Protein AF-A0A8H9KGG6-F1 (afdb_monomer_lite)

InterPro domains:
  IPR002559 Transposase IS4-lik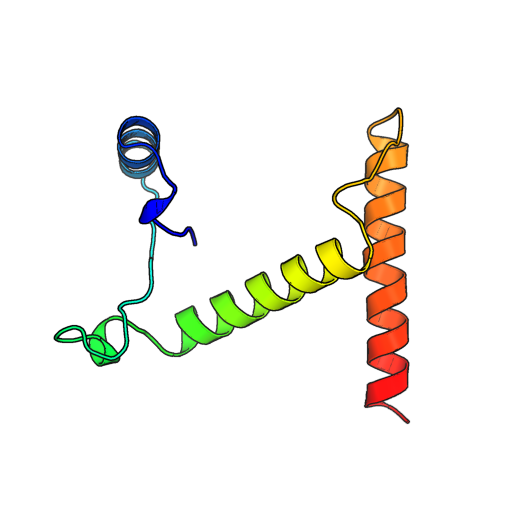e domain [PF01609] (2-84)

Radius of gyration: 17.7 Å; chains: 1; bounding box: 33×42×42 Å

Sequence (92 aa):
MGDEGYLGKNLHQRLEQMGYTLWTPYRKNMKNAQKHNKHYLMALRRTIESDFSLLSYYNAENNRARSLAGFQERLEVTILAYNMAYCLERFN

Structure (mmCIF, N/CA/C/O backbone):
data_AF-A0A8H9KGG6-F1
#
_entry.id   AF-A0A8H9KGG6-F1
#
loop_
_atom_site.group_PDB
_atom_site.id
_atom_site.type_symbol
_atom_site.label_atom_id
_atom_site.label_alt_id
_atom_site.label_comp_id
_atom_site.label_asym_id
_atom_site.label_entity_id
_atom_site.label_seq_id
_atom_site.pdbx_PDB_ins_code
_atom_site.Cartn_x
_atom_site.Cartn_y
_atom_site.Cartn_z
_atom_site.occupancy
_atom_site.B_iso_or_equiv
_atom_site.auth_seq_id
_atom_site.auth_comp_id
_atom_site.auth_asym_id
_atom_site.auth_atom_id
_atom_site.pdbx_PDB_model_num
ATOM 1 N N . MET A 1 1 ? -8.870 5.537 1.758 1.00 56.03 1 MET A N 1
ATOM 2 C CA . MET A 1 1 ? -8.140 5.961 2.971 1.00 56.03 1 MET A CA 1
ATOM 3 C C . MET A 1 1 ? -7.129 6.990 2.526 1.00 56.03 1 MET A C 1
ATOM 5 O O . MET A 1 1 ? -6.324 6.683 1.664 1.00 56.03 1 MET A O 1
ATOM 9 N N . GLY A 1 2 ? -7.245 8.212 3.020 1.00 56.75 2 GLY A N 1
ATOM 10 C CA . GLY A 1 2 ? -6.350 9.313 2.685 1.00 56.75 2 GLY A CA 1
ATOM 11 C C . GLY A 1 2 ? -6.205 10.187 3.916 1.00 56.75 2 GLY A C 1
ATOM 12 O O . GLY A 1 2 ? -7.058 10.149 4.809 1.00 56.75 2 GLY A O 1
ATOM 13 N N . ASP A 1 3 ? -5.103 10.910 4.006 1.00 61.97 3 ASP A N 1
ATOM 14 C CA . ASP A 1 3 ? -4.963 11.929 5.029 1.00 61.97 3 ASP A CA 1
ATOM 15 C C . ASP A 1 3 ? -5.623 13.200 4.481 1.00 61.97 3 ASP A C 1
ATOM 17 O O . ASP A 1 3 ? -5.114 13.815 3.543 1.00 61.97 3 ASP A O 1
ATOM 21 N N . GLU A 1 4 ? -6.819 13.534 4.981 1.00 59.69 4 GLU A N 1
ATOM 22 C CA . GLU A 1 4 ? -7.619 14.670 4.490 1.00 59.69 4 GLU A CA 1
ATOM 23 C C . GLU A 1 4 ? -6.827 15.983 4.492 1.00 59.69 4 GLU A C 1
ATOM 25 O O . GLU A 1 4 ? -7.043 16.829 3.628 1.00 59.69 4 GLU A O 1
ATOM 30 N N . GLY A 1 5 ? -5.855 16.121 5.402 1.00 63.12 5 GLY A N 1
ATOM 31 C CA . GLY A 1 5 ? -4.978 17.289 5.490 1.00 63.12 5 GLY A CA 1
ATOM 32 C C . GLY A 1 5 ? -4.093 17.532 4.260 1.00 63.12 5 GLY A C 1
ATOM 33 O O . GLY A 1 5 ? -3.641 18.657 4.068 1.00 63.12 5 GLY A O 1
ATOM 34 N N . TYR A 1 6 ? -3.876 16.521 3.414 1.00 65.38 6 TYR A N 1
ATOM 35 C CA . TYR A 1 6 ? -3.056 16.621 2.199 1.00 65.38 6 TYR A CA 1
ATOM 36 C C . TYR A 1 6 ? -3.887 16.673 0.908 1.00 65.38 6 TYR A C 1
ATOM 38 O O . TYR A 1 6 ? -3.331 16.770 -0.187 1.00 65.38 6 TYR A O 1
ATOM 46 N N . LEU A 1 7 ? -5.219 16.624 1.009 1.00 75.56 7 LEU A N 1
ATOM 47 C CA . LEU A 1 7 ? -6.117 16.696 -0.138 1.00 75.56 7 LEU A CA 1
ATOM 48 C C . LEU A 1 7 ? -6.551 18.142 -0.404 1.00 75.56 7 LEU A C 1
ATOM 50 O O . LEU A 1 7 ? -7.127 18.814 0.448 1.00 75.56 7 LEU A O 1
ATOM 54 N N . GLY A 1 8 ? -6.335 18.621 -1.630 1.00 82.62 8 GLY A N 1
ATOM 55 C CA . GLY A 1 8 ? -6.883 19.906 -2.061 1.00 82.62 8 GLY A CA 1
ATOM 56 C C . GLY A 1 8 ? -8.417 19.892 -2.057 1.00 82.62 8 GLY A C 1
ATOM 57 O O . GLY A 1 8 ? -9.030 18.904 -2.467 1.00 82.62 8 GLY A O 1
ATOM 58 N N . LYS A 1 9 ? -9.044 21.010 -1.658 1.00 85.25 9 LYS A N 1
ATOM 59 C CA . LYS A 1 9 ? -10.514 21.155 -1.549 1.00 85.25 9 LYS A CA 1
ATOM 60 C C . LYS A 1 9 ? -11.268 20.687 -2.802 1.00 85.25 9 LYS A C 1
ATOM 62 O O . LYS A 1 9 ? -12.273 19.995 -2.695 1.00 85.25 9 LYS A O 1
ATOM 67 N N . ASN A 1 10 ? -10.736 20.998 -3.985 1.00 89.44 10 ASN A N 1
ATOM 68 C CA . ASN A 1 10 ? -11.338 20.609 -5.265 1.00 89.44 10 ASN A CA 1
ATOM 69 C C . ASN A 1 10 ? -11.344 19.088 -5.480 1.00 89.44 10 ASN A C 1
ATOM 71 O O . ASN A 1 10 ? -12.309 18.540 -6.007 1.00 89.44 10 ASN A O 1
ATOM 75 N N . LEU A 1 11 ? -10.272 18.397 -5.078 1.00 88.31 11 LEU A N 1
ATOM 76 C CA . LEU A 1 11 ? -10.185 16.944 -5.214 1.00 88.31 11 LEU A CA 1
ATOM 77 C C . LEU A 1 11 ? -11.125 16.253 -4.225 1.00 88.31 11 LEU A C 1
ATOM 79 O O . LEU A 1 11 ? -11.795 15.298 -4.604 1.00 88.31 11 LEU A O 1
ATOM 83 N N . HIS A 1 12 ? -11.223 16.770 -2.998 1.00 86.69 12 HIS A N 1
ATOM 84 C CA . HIS A 1 12 ? -12.172 16.270 -2.006 1.00 86.69 12 HIS A CA 1
ATOM 85 C C . HIS A 1 12 ? -13.613 16.340 -2.532 1.00 86.69 12 HIS A C 1
ATOM 87 O O . HIS A 1 12 ? -14.290 15.319 -2.603 1.00 86.69 12 HIS A O 1
ATOM 93 N N . GLN A 1 13 ? -14.032 17.509 -3.027 1.00 89.31 13 GLN A N 1
ATOM 94 C CA . GLN A 1 13 ? -15.381 17.706 -3.562 1.00 89.31 13 GLN A CA 1
ATOM 95 C C . GLN A 1 13 ? -15.676 16.798 -4.767 1.00 89.31 13 GLN A C 1
ATOM 97 O O . GLN A 1 13 ? -16.778 16.268 -4.897 1.00 89.31 13 GLN A O 1
ATOM 102 N N . ARG A 1 14 ? -14.689 16.572 -5.644 1.00 92.62 14 ARG A N 1
ATOM 103 C CA . ARG A 1 14 ? -14.846 15.654 -6.782 1.00 92.62 14 ARG A CA 1
ATOM 104 C C . ARG A 1 14 ? -15.021 14.204 -6.328 1.00 92.62 14 ARG A C 1
ATOM 106 O O . ARG A 1 14 ? -15.840 13.490 -6.896 1.00 92.62 14 ARG A O 1
ATOM 113 N N . LEU A 1 15 ? -14.266 13.767 -5.322 1.00 90.56 15 LEU A N 1
ATOM 114 C CA . LEU A 1 15 ? -14.385 12.416 -4.771 1.00 90.56 15 LEU A CA 1
ATOM 115 C C . LEU A 1 15 ? -15.754 12.201 -4.117 1.00 90.56 15 LEU A C 1
ATOM 117 O O . LEU A 1 15 ? -16.375 11.168 -4.361 1.00 90.56 15 LEU A O 1
ATOM 121 N N . GLU A 1 16 ? -16.260 13.192 -3.382 1.00 89.94 16 GLU A N 1
ATOM 122 C CA . GLU A 1 16 ? -17.617 13.153 -2.825 1.00 89.94 16 GLU A CA 1
ATOM 123 C C . GLU A 1 16 ? -18.688 13.068 -3.922 1.00 89.94 16 GLU A C 1
ATOM 125 O O . GLU A 1 16 ? -19.591 12.239 -3.832 1.00 89.94 16 GLU A O 1
ATOM 130 N N . GLN A 1 17 ? -18.562 13.855 -5.000 1.00 94.19 17 GLN A N 1
ATOM 131 C CA . GLN A 1 17 ? -19.472 13.790 -6.156 1.00 94.19 17 GLN A CA 1
ATOM 132 C C . GLN A 1 17 ? -19.462 12.422 -6.851 1.00 94.19 17 GLN A C 1
ATOM 134 O O . GLN A 1 17 ? -20.474 12.008 -7.412 1.00 94.19 17 GLN A O 1
ATOM 139 N N . MET A 1 18 ? -18.335 11.709 -6.807 1.00 94.62 18 MET A N 1
ATOM 140 C CA . MET A 1 18 ? -18.207 10.341 -7.322 1.00 94.62 18 MET A CA 1
ATOM 141 C C . MET A 1 18 ? -18.724 9.275 -6.339 1.00 94.62 18 MET A C 1
ATOM 143 O O . MET A 1 18 ? -18.671 8.086 -6.648 1.00 94.62 18 MET A O 1
ATOM 147 N N . GLY A 1 19 ? -19.218 9.676 -5.164 1.00 92.69 19 GLY A N 1
ATOM 148 C CA . GLY A 1 19 ? -19.731 8.772 -4.134 1.00 92.69 19 GLY A CA 1
ATOM 149 C C . GLY A 1 19 ? -18.653 8.163 -3.236 1.00 92.69 19 GLY A C 1
ATOM 150 O O . GLY A 1 19 ? -18.937 7.223 -2.494 1.00 92.69 19 GLY A O 1
ATOM 151 N N . TYR A 1 20 ? -17.418 8.671 -3.274 1.00 90.19 20 TYR A N 1
ATOM 152 C CA . TYR A 1 20 ? -16.361 8.206 -2.383 1.00 90.19 20 TYR A CA 1
ATOM 153 C C . TYR A 1 20 ? -16.406 8.935 -1.045 1.00 90.19 20 TYR A C 1
ATOM 155 O O . TYR A 1 20 ? -16.324 10.158 -0.976 1.00 90.19 20 TYR A O 1
ATOM 163 N N . THR A 1 21 ? -16.435 8.164 0.040 1.00 84.75 21 THR A N 1
ATOM 1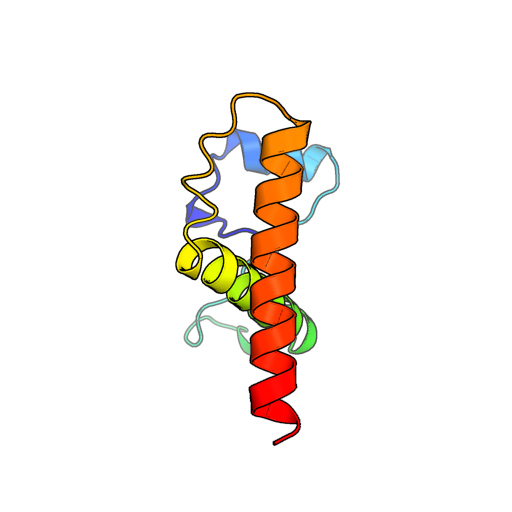64 C CA . THR A 1 21 ? -16.216 8.687 1.390 1.00 84.75 21 THR A CA 1
ATOM 165 C C . THR A 1 21 ? -14.750 8.528 1.771 1.00 84.75 21 THR A C 1
ATOM 167 O O . THR A 1 21 ? -14.234 7.410 1.882 1.00 84.75 21 THR A O 1
ATOM 170 N N . LEU A 1 22 ? -14.069 9.649 2.004 1.00 82.19 22 LEU A N 1
ATOM 171 C CA . LEU A 1 22 ? -12.756 9.633 2.630 1.00 82.19 22 LEU A CA 1
ATOM 172 C C . LEU A 1 22 ? -12.929 9.431 4.132 1.00 82.19 22 LEU A C 1
ATOM 174 O O . LEU A 1 22 ? -13.734 10.077 4.788 1.00 82.19 22 LEU A O 1
ATOM 178 N N . TRP A 1 23 ? -12.190 8.468 4.668 1.00 87.00 23 TRP A N 1
ATOM 179 C CA . TRP A 1 23 ? -12.158 8.214 6.096 1.00 87.00 23 TRP A CA 1
ATOM 180 C C . TRP A 1 23 ? -10.762 8.520 6.620 1.00 87.00 23 TRP A C 1
ATOM 182 O O . TRP A 1 23 ? -9.785 7.870 6.220 1.00 87.00 23 TRP A O 1
ATOM 192 N N . THR A 1 24 ? -10.694 9.490 7.527 1.00 86.19 24 THR A N 1
ATOM 193 C CA . THR A 1 24 ? -9.492 9.855 8.272 1.00 86.19 24 THR A CA 1
ATOM 194 C C . THR A 1 24 ? -9.725 9.565 9.758 1.00 86.19 24 THR A C 1
ATOM 196 O O . THR A 1 24 ? -10.776 9.922 10.306 1.00 86.19 24 THR A O 1
ATOM 199 N N . PRO A 1 25 ? -8.790 8.869 10.429 1.00 88.50 25 PRO A N 1
ATOM 200 C CA . PRO A 1 25 ? -8.930 8.568 11.844 1.00 88.50 25 PRO A CA 1
ATOM 201 C C . PRO A 1 25 ? -8.845 9.845 12.682 1.00 88.50 25 PRO A C 1
ATOM 203 O O . PRO A 1 25 ? -8.062 10.752 12.409 1.00 88.50 25 PRO A O 1
ATOM 206 N N . TYR A 1 26 ? -9.623 9.898 13.756 1.00 91.50 26 TYR A N 1
ATOM 207 C CA . TYR A 1 26 ? -9.542 10.976 14.732 1.00 91.50 26 TYR A CA 1
ATOM 208 C C . TYR A 1 26 ? -8.308 10.801 15.614 1.00 91.50 26 TYR A C 1
ATOM 210 O O . TYR A 1 26 ? -7.946 9.683 15.995 1.00 91.50 26 TYR A O 1
ATOM 218 N N . ARG A 1 27 ? -7.688 11.918 16.008 1.00 88.31 27 ARG A N 1
ATOM 219 C CA . ARG A 1 27 ? -6.621 11.909 17.018 1.00 88.31 27 ARG A CA 1
ATOM 220 C C . ARG A 1 27 ? -7.175 11.410 18.354 1.00 88.31 27 ARG A C 1
ATOM 222 O O . ARG A 1 27 ? -8.335 11.656 18.681 1.00 88.31 27 ARG A O 1
ATOM 229 N N . LYS A 1 28 ? -6.339 10.734 19.152 1.00 86.88 28 LYS A N 1
ATOM 230 C CA . LYS A 1 28 ? -6.751 10.100 20.423 1.00 86.88 28 LYS A CA 1
ATOM 231 C C . LYS A 1 28 ? -7.443 11.063 21.401 1.00 86.88 28 LYS A C 1
ATOM 233 O O . LYS A 1 28 ? -8.293 10.629 22.166 1.00 86.88 28 LYS A O 1
ATOM 238 N N . ASN A 1 29 ? -7.089 12.347 21.367 1.00 91.38 29 ASN A N 1
ATOM 239 C CA . ASN A 1 29 ? -7.638 13.399 22.224 1.00 91.38 29 ASN A CA 1
ATOM 240 C C . ASN A 1 29 ? -8.901 14.087 21.663 1.00 91.38 29 ASN A C 1
ATOM 242 O O . ASN A 1 29 ? -9.433 14.989 22.304 1.00 91.38 29 ASN A O 1
ATOM 246 N N . MET A 1 30 ? -9.391 13.701 20.481 1.00 93.38 30 MET A N 1
ATOM 247 C CA . MET A 1 30 ? -10.610 14.272 19.904 1.00 93.38 30 MET A CA 1
ATOM 248 C C . MET A 1 30 ? -11.869 13.648 20.515 1.00 93.38 30 MET A C 1
ATOM 250 O O . MET A 1 30 ? -11.936 12.448 20.797 1.00 93.38 30 MET A O 1
ATOM 254 N N . LYS A 1 31 ? -12.916 14.464 20.672 1.00 94.25 31 LYS A N 1
ATOM 255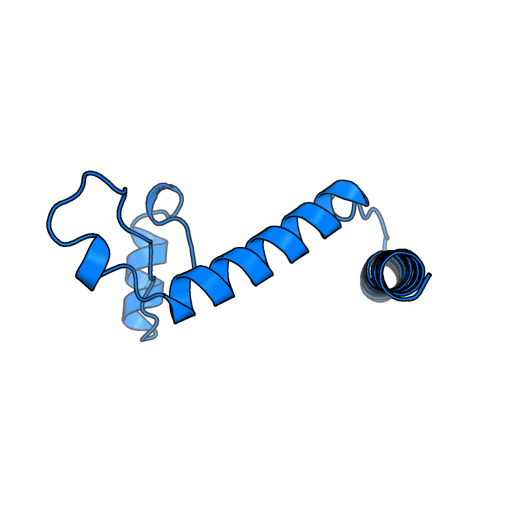 C CA . LYS A 1 31 ? -14.224 14.002 21.149 1.00 94.25 31 LYS A CA 1
ATOM 256 C C . LYS A 1 31 ? -14.759 12.898 20.228 1.00 94.25 31 LYS A C 1
ATOM 258 O O . LYS A 1 31 ? -14.696 13.016 19.010 1.00 94.25 31 LYS A O 1
ATOM 263 N N . ASN A 1 32 ? -15.306 11.833 20.817 1.00 92.38 32 ASN A N 1
ATOM 264 C CA . ASN A 1 32 ? -15.839 10.656 20.115 1.00 92.38 32 ASN A CA 1
ATOM 265 C C . ASN A 1 32 ? -14.819 9.836 19.296 1.00 92.38 32 ASN A C 1
ATOM 267 O O . ASN A 1 32 ? -15.242 8.967 18.532 1.00 92.38 32 ASN A O 1
ATOM 271 N N . ALA A 1 33 ? -13.505 10.025 19.482 1.00 90.25 33 ALA A N 1
ATOM 272 C CA . ALA A 1 33 ? -12.483 9.282 18.736 1.00 90.25 33 ALA A CA 1
ATOM 273 C C . ALA A 1 33 ? -12.660 7.757 18.821 1.00 90.25 33 ALA A C 1
ATOM 275 O O . ALA A 1 33 ? -12.531 7.082 17.809 1.00 90.25 33 ALA A O 1
ATOM 276 N N . GLN A 1 34 ? -13.038 7.206 19.981 1.00 86.25 34 GLN A N 1
ATOM 277 C CA . GLN A 1 34 ? -13.277 5.760 20.109 1.00 86.25 34 GLN A CA 1
ATOM 278 C C . GLN A 1 34 ? -14.467 5.249 19.283 1.00 86.25 34 GLN A C 1
ATOM 280 O O . GLN A 1 34 ? -14.427 4.124 18.797 1.00 86.25 34 GLN A O 1
ATOM 285 N N . LYS A 1 35 ? -15.514 6.064 19.095 1.00 89.25 35 LYS A N 1
ATOM 286 C CA . LYS A 1 35 ? -16.680 5.690 18.277 1.00 89.25 35 LYS A CA 1
ATOM 287 C C . LYS A 1 35 ? -16.388 5.826 16.779 1.00 89.25 35 LYS A C 1
ATOM 289 O O . LYS A 1 35 ? -16.837 4.999 15.993 1.00 89.25 35 LYS A O 1
ATOM 294 N N . HIS A 1 36 ? -15.638 6.862 16.393 1.00 90.25 36 HIS A N 1
ATOM 295 C CA . HIS A 1 36 ? -15.254 7.124 14.999 1.00 90.25 36 HIS A CA 1
ATOM 296 C C . HIS A 1 36 ? -14.174 6.158 14.492 1.00 90.25 36 HIS A C 1
ATOM 298 O O . HIS A 1 36 ? -14.268 5.632 13.381 1.00 90.25 36 HIS A O 1
ATOM 304 N N . ASN A 1 37 ? -13.168 5.875 15.325 1.00 91.88 37 ASN A N 1
ATOM 305 C CA . ASN A 1 37 ? -12.035 5.014 14.992 1.00 91.88 37 ASN A CA 1
ATOM 306 C C . ASN A 1 37 ? -12.396 3.536 15.134 1.00 91.88 37 ASN A C 1
ATOM 308 O O . ASN A 1 37 ? -11.923 2.844 16.037 1.00 91.88 37 ASN A O 1
ATOM 312 N N . LYS A 1 38 ? -13.235 3.041 14.220 1.00 90.81 38 LYS A N 1
ATOM 313 C CA . LYS A 1 38 ? -13.604 1.623 14.173 1.00 90.81 38 LYS A CA 1
ATOM 314 C C . LYS A 1 38 ? -12.346 0.756 14.083 1.00 90.81 38 LYS A C 1
ATOM 316 O O . LYS A 1 38 ? -11.509 0.959 13.202 1.00 90.81 38 LYS A O 1
ATOM 321 N N . HIS A 1 39 ? -12.245 -0.240 14.963 1.00 90.50 39 HIS A N 1
ATOM 322 C CA . HIS A 1 39 ? -11.059 -1.094 15.081 1.00 90.50 39 HIS A CA 1
ATOM 323 C C . HIS A 1 39 ? -10.657 -1.743 13.747 1.00 90.50 39 HIS A C 1
ATOM 325 O O . HIS A 1 39 ? -9.491 -1.690 13.367 1.00 90.50 39 HIS A O 1
ATOM 331 N N . TYR A 1 40 ? -11.627 -2.284 13.002 1.00 92.38 40 TYR A N 1
ATOM 332 C CA . TYR A 1 40 ? -11.386 -2.892 11.690 1.00 92.38 40 TYR A CA 1
ATOM 333 C C . TYR A 1 40 ? -10.788 -1.907 10.671 1.00 92.38 40 TYR A C 1
ATOM 335 O O . TYR A 1 40 ? -9.815 -2.239 10.002 1.00 92.38 40 TYR A O 1
ATOM 343 N N . LEU A 1 41 ? -11.302 -0.671 10.593 1.00 90.88 41 LEU A N 1
ATOM 344 C CA . LEU A 1 41 ? -10.762 0.346 9.680 1.00 90.88 41 LEU A CA 1
ATOM 345 C C . LEU A 1 41 ? -9.331 0.741 10.059 1.00 90.88 41 LEU A C 1
ATOM 347 O O . LEU A 1 41 ? -8.500 0.976 9.186 1.00 90.88 41 LEU A O 1
ATOM 351 N N . MET A 1 42 ? -9.025 0.774 11.358 1.00 91.75 42 MET A N 1
ATOM 352 C CA . MET A 1 42 ? -7.667 1.038 11.833 1.00 91.75 42 MET A CA 1
ATOM 353 C C . MET A 1 42 ? -6.706 -0.115 11.545 1.00 91.75 42 MET A C 1
ATOM 355 O O . MET A 1 42 ? -5.548 0.140 11.228 1.00 91.75 42 MET A O 1
ATOM 359 N N . ALA A 1 43 ? -7.169 -1.362 11.652 1.00 91.88 43 ALA A N 1
ATOM 360 C CA . ALA A 1 43 ? -6.379 -2.533 11.289 1.00 91.88 43 ALA A CA 1
ATOM 361 C C . ALA A 1 43 ? -6.072 -2.541 9.784 1.00 91.88 43 ALA A C 1
ATOM 363 O O . ALA A 1 43 ? -4.908 -2.630 9.414 1.00 91.88 43 ALA A O 1
ATOM 364 N N . LEU A 1 44 ? -7.088 -2.326 8.939 1.00 91.56 44 LEU A N 1
ATOM 365 C CA . LEU A 1 44 ? -6.918 -2.225 7.488 1.00 91.56 44 LEU A CA 1
ATOM 366 C C . LEU A 1 44 ? -5.957 -1.089 7.101 1.00 91.56 44 LEU A C 1
ATOM 368 O O . LEU A 1 44 ? -5.075 -1.289 6.271 1.00 91.56 44 LEU A O 1
ATOM 372 N N . ARG A 1 45 ? -6.077 0.085 7.738 1.00 90.62 45 ARG A N 1
ATOM 373 C CA . ARG A 1 45 ? -5.138 1.195 7.522 1.00 90.62 45 ARG A CA 1
ATOM 374 C C . ARG A 1 45 ? -3.703 0.797 7.869 1.00 90.62 45 ARG A C 1
ATOM 376 O O . ARG A 1 45 ? -2.815 1.060 7.071 1.00 90.62 45 ARG A O 1
ATOM 383 N N . ARG A 1 46 ? -3.484 0.160 9.026 1.00 90.62 46 ARG A N 1
ATOM 384 C CA . ARG A 1 46 ? -2.147 -0.289 9.450 1.00 90.62 46 ARG A CA 1
ATOM 385 C C . ARG A 1 46 ? -1.532 -1.283 8.469 1.00 90.62 46 ARG A C 1
ATOM 387 O O . ARG A 1 46 ? -0.344 -1.174 8.203 1.00 90.62 46 ARG A O 1
ATOM 394 N N . THR A 1 47 ? -2.322 -2.211 7.925 1.00 89.69 47 THR A N 1
ATOM 395 C CA . THR A 1 47 ? -1.856 -3.132 6.876 1.00 89.69 47 THR A CA 1
ATOM 396 C C . THR A 1 47 ? -1.372 -2.352 5.657 1.00 89.69 47 THR A C 1
ATOM 398 O O . THR A 1 47 ? -0.216 -2.482 5.279 1.00 89.69 47 THR A O 1
ATOM 401 N N . ILE A 1 48 ? -2.203 -1.448 5.128 1.00 88.12 48 ILE A N 1
ATOM 402 C CA . ILE A 1 48 ? -1.849 -0.630 3.959 1.00 88.12 48 ILE A CA 1
ATOM 403 C C . ILE A 1 48 ? -0.590 0.212 4.225 1.00 88.12 48 ILE A C 1
ATOM 405 O O . ILE A 1 48 ? 0.324 0.229 3.410 1.00 88.12 48 ILE A O 1
ATOM 409 N N . GLU A 1 49 ? -0.512 0.907 5.362 1.00 88.19 49 GLU A N 1
ATOM 410 C CA . GLU A 1 49 ? 0.657 1.728 5.717 1.00 88.19 49 GLU A CA 1
ATOM 411 C C . GLU A 1 49 ? 1.936 0.893 5.863 1.00 88.19 49 GLU A C 1
ATOM 413 O O . GLU A 1 49 ? 3.009 1.351 5.464 1.00 88.19 49 GLU A O 1
ATOM 418 N N . SER A 1 50 ? 1.829 -0.325 6.401 1.00 86.19 50 SER A N 1
ATOM 419 C CA . SER A 1 50 ? 2.947 -1.267 6.495 1.00 86.19 50 SER A CA 1
ATOM 420 C C . SER A 1 50 ? 3.431 -1.684 5.105 1.00 86.19 50 SER A C 1
ATOM 422 O O . SER A 1 50 ? 4.633 -1.636 4.842 1.00 86.19 50 SER A O 1
ATOM 424 N N . ASP A 1 51 ? 2.507 -2.009 4.198 1.00 84.06 51 ASP A N 1
ATOM 425 C CA . ASP A 1 51 ? 2.824 -2.394 2.818 1.00 84.06 51 ASP A CA 1
ATOM 426 C C . ASP A 1 51 ? 3.473 -1.235 2.038 1.00 84.06 51 ASP A C 1
ATOM 428 O O . ASP A 1 51 ? 4.432 -1.430 1.296 1.00 84.06 51 ASP A O 1
ATOM 432 N N . PHE A 1 52 ? 3.015 0.006 2.229 1.00 84.75 52 PHE A N 1
ATOM 433 C CA . PHE A 1 52 ? 3.657 1.175 1.610 1.00 84.75 52 PHE A CA 1
ATOM 434 C C . PHE A 1 52 ? 5.037 1.474 2.200 1.00 84.75 52 PHE A C 1
ATOM 436 O O . PHE A 1 52 ? 5.970 1.771 1.455 1.00 84.75 52 PHE A O 1
ATOM 443 N N . SER A 1 53 ? 5.188 1.367 3.523 1.00 84.88 53 SER A N 1
ATOM 444 C CA . SER A 1 53 ? 6.483 1.569 4.191 1.00 84.88 53 SER A CA 1
ATOM 445 C C . SER A 1 53 ? 7.526 0.579 3.680 1.00 84.88 53 SER A C 1
ATOM 447 O O . SER A 1 53 ? 8.687 0.930 3.472 1.00 84.88 53 SER A O 1
ATOM 449 N N . LEU A 1 54 ? 7.090 -0.649 3.416 1.00 82.88 54 LEU A N 1
ATOM 450 C CA . LEU A 1 54 ? 7.896 -1.683 2.799 1.00 82.88 54 LEU A CA 1
ATOM 451 C C . L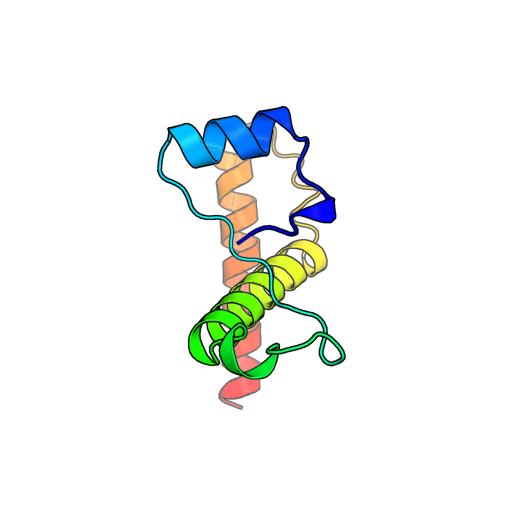EU A 1 54 ? 8.347 -1.312 1.380 1.00 82.88 54 LEU A C 1
ATOM 453 O O . LEU A 1 54 ? 9.528 -1.442 1.054 1.00 82.88 54 LEU A O 1
ATOM 457 N N . LEU A 1 55 ? 7.426 -0.852 0.532 1.00 85.25 55 LEU A N 1
ATOM 458 C CA . LEU A 1 55 ? 7.767 -0.423 -0.826 1.00 85.25 55 LEU A CA 1
ATOM 459 C C . LEU A 1 55 ? 8.813 0.702 -0.803 1.00 85.25 55 LEU A C 1
ATOM 461 O O . LEU A 1 55 ? 9.769 0.661 -1.580 1.00 85.25 55 LEU A O 1
ATOM 465 N N . SER A 1 56 ? 8.694 1.657 0.122 1.00 87.38 56 SER A N 1
ATOM 466 C CA . SER A 1 56 ? 9.720 2.686 0.326 1.00 87.38 56 SER A CA 1
ATOM 467 C C . SER A 1 56 ? 11.048 2.107 0.829 1.00 87.38 56 SER A C 1
ATOM 469 O O . SER A 1 56 ? 12.095 2.489 0.311 1.00 87.38 56 SER A O 1
ATOM 471 N N . TYR A 1 57 ? 11.039 1.148 1.764 1.00 86.50 57 TYR A N 1
ATOM 472 C CA . TYR A 1 57 ? 12.261 0.483 2.251 1.00 86.50 57 TYR A CA 1
ATOM 473 C C . TYR A 1 57 ? 13.056 -0.183 1.117 1.00 86.50 57 TYR A C 1
ATOM 475 O O . TYR A 1 57 ? 14.274 -0.035 1.033 1.00 86.50 57 TYR A O 1
ATOM 483 N N . TYR A 1 58 ? 12.365 -0.848 0.190 1.00 83.56 58 TYR A N 1
ATOM 484 C CA . TYR A 1 58 ? 12.973 -1.447 -1.002 1.00 83.56 58 TYR A CA 1
ATOM 485 C C . TYR A 1 58 ? 13.173 -0.462 -2.162 1.00 83.56 58 TYR A C 1
ATOM 487 O O . TYR A 1 58 ? 13.471 -0.874 -3.286 1.00 83.56 58 TYR A O 1
ATOM 495 N N . ASN A 1 59 ? 13.043 0.840 -1.902 1.00 84.69 59 ASN A N 1
ATOM 496 C CA . ASN A 1 59 ? 13.305 1.906 -2.859 1.00 84.69 59 ASN A CA 1
ATOM 497 C C . ASN A 1 59 ? 12.438 1.821 -4.134 1.00 84.69 59 ASN A C 1
ATOM 499 O O . ASN A 1 59 ? 12.872 2.207 -5.226 1.00 84.69 59 ASN A O 1
ATOM 503 N N . ALA A 1 60 ? 11.206 1.315 -4.005 1.00 85.69 60 ALA A N 1
ATOM 504 C CA . ALA A 1 60 ? 10.264 1.163 -5.115 1.00 85.69 60 ALA A CA 1
ATOM 505 C C . ALA A 1 60 ? 9.892 2.510 -5.758 1.00 85.69 60 ALA A C 1
ATOM 507 O O . ALA A 1 60 ? 9.622 2.578 -6.956 1.00 85.69 60 ALA A O 1
ATOM 508 N N . GLU A 1 61 ? 9.932 3.595 -4.984 1.00 84.94 61 GLU A N 1
ATOM 509 C CA . GLU A 1 61 ? 9.726 4.970 -5.455 1.00 84.94 61 GLU A CA 1
ATOM 510 C C . GLU A 1 61 ? 10.774 5.424 -6.487 1.00 84.94 61 GLU A C 1
ATOM 512 O O . GLU A 1 61 ? 10.470 6.221 -7.371 1.00 84.94 61 GLU A O 1
ATOM 517 N N . ASN A 1 62 ? 11.987 4.861 -6.445 1.00 87.62 62 ASN A N 1
ATOM 518 C CA . ASN A 1 62 ? 13.059 5.133 -7.404 1.00 87.62 62 ASN A CA 1
ATOM 519 C C . ASN A 1 62 ? 13.118 4.078 -8.522 1.00 87.62 62 ASN A C 1
ATOM 521 O O . ASN A 1 62 ? 14.190 3.737 -9.039 1.00 87.62 62 ASN A O 1
ATOM 525 N N . ASN A 1 63 ? 11.962 3.560 -8.934 1.00 89.19 63 ASN A N 1
ATOM 526 C CA . ASN A 1 63 ? 11.858 2.673 -10.082 1.00 89.19 63 ASN A CA 1
ATOM 527 C C . ASN A 1 63 ? 12.032 3.453 -11.399 1.00 89.19 63 ASN A C 1
ATOM 529 O O . ASN A 1 63 ? 11.108 4.072 -11.918 1.00 89.19 63 ASN A O 1
ATOM 533 N N . ARG A 1 64 ? 13.253 3.416 -11.946 1.00 89.69 64 ARG A N 1
ATOM 534 C CA . ARG A 1 64 ? 13.657 4.129 -13.174 1.00 89.69 64 ARG A CA 1
ATOM 535 C C . ARG A 1 64 ? 13.504 3.299 -14.454 1.00 89.69 64 ARG A C 1
ATOM 537 O O . ARG A 1 64 ? 14.217 3.544 -15.432 1.00 89.69 64 ARG A O 1
ATOM 544 N N . ALA A 1 65 ? 12.642 2.283 -14.452 1.00 93.00 65 ALA A N 1
ATOM 545 C CA . ALA A 1 65 ? 12.370 1.516 -15.661 1.00 93.00 65 ALA A CA 1
ATOM 546 C C . ALA A 1 65 ? 11.834 2.426 -16.778 1.00 93.00 65 ALA A C 1
ATOM 548 O O . ALA A 1 65 ? 11.029 3.324 -16.544 1.00 93.00 65 ALA A O 1
ATOM 549 N N . ARG A 1 66 ? 12.293 2.189 -18.011 1.00 94.56 66 ARG A N 1
ATOM 550 C CA . ARG A 1 66 ? 11.915 2.987 -19.193 1.00 94.56 66 ARG A CA 1
ATOM 551 C C . ARG A 1 66 ? 10.698 2.428 -19.937 1.00 94.56 66 ARG A C 1
ATOM 553 O O . ARG A 1 66 ? 10.361 2.915 -21.010 1.00 94.56 66 ARG A O 1
ATOM 560 N N . SER A 1 67 ? 10.061 1.397 -19.389 1.00 96.00 67 SER A N 1
ATOM 561 C CA . SER A 1 67 ? 8.856 0.772 -19.926 1.00 96.00 67 SER A CA 1
ATOM 562 C C . SER A 1 67 ? 7.900 0.422 -18.789 1.00 96.00 67 SER A C 1
ATOM 564 O O . SER A 1 67 ? 8.332 0.187 -17.660 1.00 96.00 67 SER A O 1
ATOM 566 N N . LEU A 1 68 ? 6.602 0.359 -19.098 1.00 94.69 68 LEU A N 1
ATOM 567 C CA . LEU A 1 68 ? 5.582 -0.063 -18.136 1.00 94.69 68 LEU A CA 1
ATOM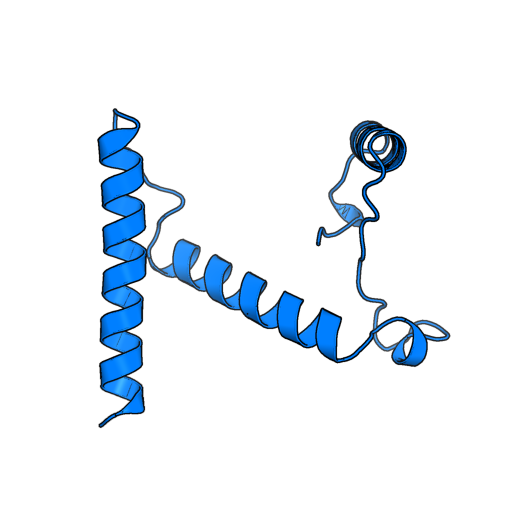 568 C C . LEU A 1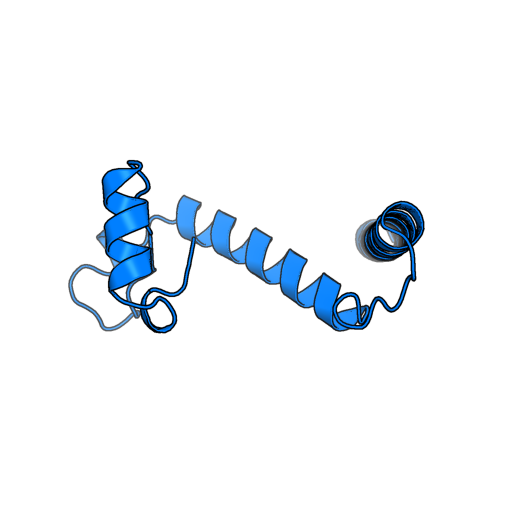 68 ? 5.842 -1.492 -17.640 1.00 94.69 68 LEU A C 1
ATOM 570 O O . LEU A 1 68 ? 5.780 -1.735 -16.442 1.00 94.69 68 LEU A O 1
ATOM 574 N N . ALA A 1 69 ? 6.203 -2.402 -18.551 1.00 96.25 69 ALA A N 1
ATOM 575 C CA . ALA A 1 69 ? 6.543 -3.780 -18.209 1.00 96.25 69 ALA A CA 1
ATOM 576 C C . ALA A 1 69 ? 7.728 -3.846 -17.233 1.00 96.25 69 ALA A C 1
ATOM 578 O O . ALA A 1 69 ? 7.616 -4.454 -16.178 1.00 96.25 69 ALA A O 1
ATOM 579 N N . GLY A 1 70 ? 8.825 -3.131 -17.514 1.00 94.50 70 GLY A N 1
ATOM 580 C CA . GLY A 1 70 ? 9.982 -3.113 -16.616 1.00 94.50 70 GLY A CA 1
ATOM 581 C C . GLY A 1 70 ? 9.689 -2.429 -15.277 1.00 94.50 70 GLY A C 1
ATOM 582 O O . GLY A 1 70 ? 10.282 -2.775 -14.257 1.00 94.50 70 GLY A O 1
ATOM 583 N N . PHE A 1 71 ? 8.772 -1.458 -15.257 1.00 92.12 71 PHE A N 1
ATOM 584 C CA . PHE A 1 71 ? 8.314 -0.848 -14.013 1.00 92.12 71 PHE A CA 1
ATOM 585 C C . PHE A 1 71 ? 7.546 -1.871 -13.170 1.00 92.12 71 PHE A C 1
ATOM 587 O O . PHE A 1 71 ? 7.856 -2.038 -11.989 1.00 92.12 71 PHE A O 1
ATOM 594 N N . GLN A 1 72 ? 6.604 -2.585 -13.788 1.00 94.12 72 GLN A N 1
ATOM 595 C CA . GLN A 1 72 ? 5.823 -3.638 -13.147 1.00 94.12 72 GLN A CA 1
ATOM 596 C C . GLN A 1 72 ? 6.715 -4.771 -12.628 1.00 94.12 72 GLN A C 1
ATOM 598 O O . GLN A 1 72 ? 6.642 -5.089 -11.446 1.00 94.12 72 GLN A O 1
ATOM 603 N N . GLU A 1 73 ? 7.615 -5.308 -13.454 1.00 93.94 73 GLU A N 1
ATOM 604 C CA . GLU A 1 73 ? 8.546 -6.375 -13.059 1.00 93.94 73 GLU A CA 1
ATOM 605 C C . GLU A 1 73 ? 9.367 -5.987 -11.826 1.00 93.94 73 GLU A C 1
ATOM 607 O O . GLU A 1 73 ? 9.503 -6.763 -10.883 1.00 93.94 73 GLU A O 1
ATOM 612 N N . ARG A 1 74 ? 9.895 -4.758 -11.789 1.00 90.44 74 ARG A N 1
ATOM 613 C CA . ARG A 1 74 ? 10.680 -4.287 -10.640 1.00 90.44 74 ARG A CA 1
ATOM 614 C C . ARG A 1 74 ? 9.840 -4.167 -9.371 1.00 90.44 74 ARG A C 1
ATOM 616 O O . ARG A 1 74 ? 10.351 -4.479 -8.300 1.00 90.44 74 ARG A O 1
ATOM 623 N N . LEU A 1 75 ? 8.578 -3.746 -9.477 1.00 90.31 75 LEU A N 1
ATOM 624 C CA . LEU A 1 75 ? 7.660 -3.749 -8.334 1.00 90.31 75 LEU A CA 1
ATOM 625 C C . LEU A 1 75 ? 7.363 -5.171 -7.853 1.00 90.31 75 LEU A C 1
ATOM 627 O O . LEU A 1 75 ? 7.425 -5.431 -6.653 1.00 90.31 75 LEU A O 1
ATOM 631 N N . GLU A 1 76 ? 7.078 -6.091 -8.772 1.00 91.00 76 GLU A N 1
ATOM 632 C CA . GLU A 1 76 ? 6.784 -7.489 -8.450 1.00 91.00 76 GLU A CA 1
ATOM 633 C C . GLU A 1 76 ? 7.970 -8.173 -7.765 1.00 91.00 76 GLU A C 1
ATOM 635 O O . GLU A 1 76 ? 7.786 -8.830 -6.741 1.00 91.00 76 GLU A O 1
ATOM 640 N N . VAL A 1 77 ? 9.194 -7.956 -8.256 1.00 90.12 77 VAL A N 1
ATOM 641 C CA . VAL A 1 77 ? 10.421 -8.480 -7.635 1.00 90.12 77 VAL A CA 1
ATOM 642 C C . VAL A 1 77 ? 10.617 -7.919 -6.227 1.00 90.12 77 VAL A C 1
ATOM 644 O O . VAL A 1 77 ? 10.941 -8.678 -5.314 1.00 90.12 77 VAL A O 1
ATOM 647 N N . THR A 1 78 ? 10.390 -6.619 -6.021 1.00 87.75 78 THR A N 1
ATOM 648 C CA . THR A 1 78 ? 10.449 -5.999 -4.689 1.00 87.75 78 THR A CA 1
ATOM 649 C C . THR A 1 78 ? 9.452 -6.643 -3.719 1.00 87.75 78 THR A C 1
ATOM 651 O O . THR A 1 78 ? 9.829 -7.015 -2.607 1.00 87.75 78 THR A O 1
ATOM 654 N N . ILE A 1 79 ? 8.197 -6.819 -4.142 1.00 87.56 79 ILE A N 1
ATOM 655 C CA . ILE A 1 79 ? 7.147 -7.440 -3.318 1.00 87.56 79 ILE A CA 1
ATOM 656 C C . ILE A 1 79 ? 7.484 -8.911 -3.027 1.00 87.56 79 ILE A C 1
ATOM 658 O O . ILE A 1 79 ? 7.338 -9.375 -1.895 1.00 87.56 79 ILE A O 1
ATOM 662 N N . LEU A 1 80 ? 7.975 -9.648 -4.026 1.00 89.69 80 LEU A N 1
ATOM 663 C CA . LEU A 1 80 ? 8.371 -11.047 -3.881 1.00 89.69 80 LEU A CA 1
ATOM 664 C C . LEU A 1 80 ? 9.538 -11.212 -2.898 1.00 89.69 80 LEU A C 1
ATOM 666 O O . LEU A 1 80 ? 9.478 -12.078 -2.026 1.00 89.69 80 LEU A O 1
ATOM 670 N N . ALA A 1 81 ? 10.577 -10.379 -3.011 1.00 86.62 81 ALA A N 1
ATOM 671 C CA . ALA A 1 81 ? 11.739 -10.412 -2.124 1.00 86.62 81 ALA A CA 1
ATOM 672 C C . ALA A 1 81 ? 11.338 -10.222 -0.656 1.00 86.62 81 ALA A C 1
ATOM 674 O O . ALA A 1 81 ? 11.801 -10.967 0.209 1.00 86.62 81 ALA A O 1
ATOM 675 N N . TYR A 1 82 ? 10.425 -9.285 -0.388 1.00 82.62 82 TYR A N 1
ATOM 676 C CA . TYR A 1 82 ? 9.860 -9.118 0.945 1.00 82.62 82 TYR A CA 1
ATOM 677 C C . TYR A 1 82 ? 9.113 -10.357 1.426 1.00 82.62 82 TYR A C 1
ATOM 679 O O . TYR A 1 82 ? 9.387 -10.842 2.519 1.00 82.62 82 TYR A O 1
ATOM 687 N N . ASN A 1 83 ? 8.174 -10.874 0.629 1.00 83.94 83 ASN A N 1
ATOM 688 C CA . ASN A 1 83 ? 7.359 -12.015 1.043 1.00 83.94 83 ASN A CA 1
ATOM 689 C C . ASN A 1 83 ? 8.233 -13.234 1.364 1.00 83.94 83 ASN A C 1
ATOM 691 O O . ASN A 1 83 ? 7.954 -13.958 2.317 1.00 83.94 83 ASN A O 1
ATOM 695 N N . MET A 1 84 ? 9.322 -13.434 0.614 1.00 88.06 84 MET A N 1
ATOM 696 C CA . MET A 1 84 ? 10.309 -14.468 0.922 1.00 88.06 84 MET A CA 1
ATOM 697 C C . MET A 1 84 ? 11.017 -14.208 2.256 1.00 88.06 84 MET A C 1
ATOM 699 O O . MET A 1 84 ? 11.076 -15.118 3.080 1.00 88.06 84 MET A O 1
ATOM 703 N N . ALA A 1 85 ? 11.507 -12.988 2.499 1.00 84.81 85 ALA A N 1
ATOM 704 C CA . ALA A 1 85 ? 12.148 -12.629 3.767 1.00 84.81 85 ALA A CA 1
ATOM 705 C C . ALA A 1 85 ? 11.194 -12.815 4.960 1.00 84.81 85 ALA A C 1
ATOM 707 O O . ALA A 1 85 ? 11.544 -13.464 5.940 1.00 84.81 85 ALA A O 1
ATOM 708 N N . TYR A 1 86 ? 9.952 -12.349 4.830 1.00 82.25 86 TYR A N 1
ATOM 709 C CA . TYR A 1 86 ? 8.911 -12.507 5.840 1.00 82.25 86 TYR A CA 1
ATOM 710 C C . TYR A 1 86 ? 8.608 -13.977 6.153 1.00 82.25 86 TYR A C 1
ATOM 712 O O . TYR A 1 86 ? 8.517 -14.361 7.319 1.00 82.25 86 TYR A O 1
ATOM 720 N N . CYS A 1 87 ? 8.459 -14.818 5.124 1.00 84.44 87 CYS A N 1
ATOM 721 C CA . CYS A 1 87 ? 8.251 -16.252 5.310 1.00 84.44 87 CYS A CA 1
ATOM 722 C C . CYS A 1 87 ? 9.443 -16.903 6.023 1.00 84.44 87 CYS A C 1
ATOM 724 O O . CYS A 1 87 ? 9.242 -17.722 6.916 1.00 84.44 87 CYS A O 1
ATOM 726 N N . LEU A 1 88 ? 10.674 -16.523 5.677 1.00 88.50 88 LEU A N 1
ATOM 727 C CA . LEU A 1 88 ? 11.871 -17.047 6.337 1.00 88.50 88 LEU A CA 1
ATOM 728 C C . LEU A 1 88 ? 11.952 -16.620 7.808 1.00 88.50 88 LEU A C 1
ATOM 730 O O . LEU A 1 88 ? 12.285 -17.441 8.650 1.00 88.50 88 LEU A O 1
ATOM 734 N N . GLU A 1 89 ? 11.624 -15.376 8.144 1.00 84.50 89 GLU A N 1
ATOM 735 C CA . GLU A 1 89 ? 11.645 -14.894 9.535 1.00 84.50 89 GLU A CA 1
ATOM 736 C C . GLU A 1 89 ? 10.517 -15.476 10.394 1.00 84.50 89 GLU A C 1
ATOM 738 O O . GLU A 1 89 ? 10.663 -15.602 11.606 1.00 84.50 89 GLU A O 1
ATOM 743 N N . ARG A 1 90 ? 9.374 -15.805 9.784 1.00 77.44 90 ARG A N 1
ATOM 744 C CA . ARG A 1 90 ? 8.183 -16.271 10.505 1.00 77.44 90 ARG A CA 1
ATOM 745 C C . ARG A 1 90 ? 8.122 -17.788 10.695 1.00 77.44 90 ARG A C 1
ATOM 747 O O . ARG A 1 90 ? 7.396 -18.245 11.578 1.00 77.44 90 ARG A O 1
ATOM 754 N N . PHE A 1 91 ? 8.805 -18.551 9.843 1.00 75.44 91 PHE A N 1
ATOM 755 C CA . PHE A 1 91 ? 8.788 -20.018 9.858 1.00 75.44 91 PHE A CA 1
ATOM 756 C C . PHE A 1 91 ? 10.143 -20.660 10.206 1.00 75.44 91 PHE A C 1
ATOM 758 O O . PHE A 1 91 ? 10.238 -21.887 10.171 1.00 75.44 91 PHE A O 1
ATOM 765 N N . ASN A 1 92 ? 11.155 -19.858 10.556 1.00 55.22 92 ASN A N 1
ATOM 766 C CA . ASN A 1 92 ? 12.314 -20.300 11.345 1.00 55.22 92 ASN A CA 1
ATOM 767 C C . ASN A 1 92 ? 12.044 -20.091 12.840 1.00 55.22 92 ASN A C 1
ATOM 769 O O . ASN A 1 92 ? 12.590 -20.881 13.639 1.00 55.22 92 ASN A O 1
#

pLDDT: mean 86.34, std 8.71, range [55.22, 96.25]

Secondary structure (DSSP, 8-state):
---GGGS-HHHHHHHHHTTPPP--PPPTTSTTHHHHS-HHHHHHHHHHHHHHHHHHHTTGGG---SSHHHHHHHHHHHHHHHHHHHHHHHH-

Organism: Lactobacillus helveticus (NCBI:txid1587)

Foldseek 3Di:
DDAVVPDDPVRVVVCVVVVDDDQDQDDPPDPCNVVSVPVVVVVVVVVVVVVVVQCVVLVLVPQPDPDPVSNVVSSVVSVVVVVVVVCVVVVD